Protein AF-A0A7W8X9M9-F1 (afdb_monomer)

Mean predicted aligned error: 11.6 Å

pLDDT: mean 82.11, std 17.61, range [36.16, 96.81]

Sequence (101 aa):
MTHIKISLAAAFVVGICAGPVAAQDSSCPRAGADAPLALHADWIMKGWERNEGDGKFVFAQKLNRYYDLENTKGVFYDNFAPGSTQLFDNSARYGANWEAL

Foldseek 3Di:
DDDDDPDDPDPDPPDPPPDPPVPPDVPADCDDCRHPVNVVCCCVPPLPDDDPPDDQDDQCVSCVVPAPQPPFADWAADPPQPDDDRIDRGNNVSSVSVRVD

Solvent-accessible surface area (backbone atoms only — not comparable to full-atom values): 6775 Å² total; per-residue (Å²): 137,83,84,86,74,88,73,79,91,78,80,76,93,81,78,92,76,78,64,75,68,88,72,65,52,91,83,59,46,89,62,64,75,73,5,66,70,46,39,50,51,43,42,71,70,49,53,75,61,83,61,92,86,60,74,85,67,50,47,77,76,63,39,50,90,82,42,57,75,85,67,28,72,54,80,48,75,39,94,79,48,59,84,94,53,44,70,36,55,34,47,60,64,53,37,57,51,63,55,79,114

Organism: NCBI:txid56731

Radius of gyration: 24.19 Å; Cα contacts (8 Å, |Δi|>4): 74; chains: 1; bounding box: 80×50×41 Å

Structure (mmCIF, N/CA/C/O backbone):
data_AF-A0A7W8X9M9-F1
#
_entry.id   AF-A0A7W8X9M9-F1
#
loop_
_atom_site.group_PDB
_atom_site.id
_atom_site.type_symbol
_atom_site.label_atom_id
_atom_site.label_alt_id
_atom_site.label_comp_id
_atom_site.label_asym_id
_atom_site.label_entity_id
_atom_site.label_seq_id
_atom_site.pdbx_PDB_ins_code
_atom_site.Cartn_x
_atom_site.Cartn_y
_atom_site.Cartn_z
_atom_site.occupancy
_atom_site.B_iso_or_equiv
_atom_site.auth_seq_id
_atom_site.auth_comp_id
_atom_site.auth_asym_id
_atom_site.auth_atom_id
_atom_site.pdbx_PDB_model_num
ATOM 1 N N . MET A 1 1 ? 60.555 37.929 -26.546 1.00 38.75 1 MET A N 1
ATOM 2 C CA . MET A 1 1 ? 59.518 38.319 -25.567 1.00 38.75 1 MET A CA 1
ATOM 3 C C . MET A 1 1 ? 58.259 37.551 -25.922 1.00 38.75 1 MET A C 1
ATOM 5 O O . MET A 1 1 ? 57.747 37.698 -27.021 1.00 38.75 1 MET A O 1
ATOM 9 N N . THR A 1 2 ? 57.903 36.606 -25.062 1.00 36.16 2 THR A N 1
ATOM 10 C CA . THR A 1 2 ? 57.024 35.465 -25.342 1.00 36.16 2 THR A CA 1
ATOM 11 C C . THR A 1 2 ? 55.553 35.871 -25.246 1.00 36.16 2 THR A C 1
ATOM 13 O O . THR A 1 2 ? 55.141 36.468 -24.256 1.00 36.16 2 THR A O 1
ATOM 16 N N . HIS A 1 3 ? 54.765 35.561 -26.277 1.00 41.41 3 HIS A N 1
ATOM 17 C CA . HIS A 1 3 ? 53.334 35.856 -26.333 1.00 41.41 3 HIS A CA 1
ATOM 18 C C . HIS A 1 3 ? 52.551 34.977 -25.347 1.00 41.41 3 HIS A C 1
ATOM 20 O O . HIS A 1 3 ? 52.462 33.763 -25.521 1.00 41.41 3 HIS A O 1
ATOM 26 N N . ILE A 1 4 ? 51.954 35.605 -24.334 1.00 49.72 4 ILE A N 1
ATOM 27 C CA . ILE A 1 4 ? 50.979 34.986 -23.432 1.00 49.72 4 ILE A CA 1
ATOM 28 C C . ILE A 1 4 ? 49.684 34.771 -24.223 1.00 49.72 4 ILE A C 1
ATOM 30 O O . ILE A 1 4 ? 48.984 35.725 -24.558 1.00 49.72 4 ILE A O 1
ATOM 34 N N . LYS A 1 5 ? 49.368 33.513 -24.540 1.00 44.06 5 LYS A N 1
ATOM 35 C CA . LYS A 1 5 ? 48.054 33.106 -25.050 1.00 44.06 5 LYS A CA 1
ATOM 36 C C . LYS A 1 5 ? 47.272 32.482 -23.899 1.00 44.06 5 LYS A C 1
ATOM 38 O O . LYS A 1 5 ? 47.464 31.314 -23.571 1.00 44.06 5 LYS A O 1
ATOM 43 N N . ILE A 1 6 ? 46.416 33.290 -23.275 1.00 56.09 6 ILE A N 1
ATOM 44 C CA . ILE A 1 6 ? 45.396 32.832 -22.326 1.00 56.09 6 ILE A CA 1
ATOM 45 C C . ILE A 1 6 ? 44.457 31.918 -23.117 1.00 56.09 6 ILE A C 1
ATOM 47 O O . ILE A 1 6 ? 43.683 32.382 -23.952 1.00 56.09 6 ILE A O 1
ATOM 51 N N . SER A 1 7 ? 44.598 30.610 -22.920 1.00 51.59 7 SER A N 1
ATOM 52 C CA . SER A 1 7 ? 43.725 29.624 -23.547 1.00 51.59 7 SER A CA 1
ATOM 53 C C . SER A 1 7 ? 42.428 29.541 -22.749 1.00 51.59 7 SER A C 1
ATOM 55 O O . SER A 1 7 ? 42.446 29.358 -21.535 1.00 51.59 7 SER A O 1
ATOM 57 N N . LEU A 1 8 ? 41.325 29.737 -23.470 1.00 44.72 8 LEU A N 1
ATOM 58 C CA . LEU A 1 8 ? 39.931 29.631 -23.052 1.00 44.72 8 LEU A CA 1
ATOM 59 C C . LEU A 1 8 ? 39.700 28.465 -22.074 1.00 44.72 8 LEU A C 1
ATOM 61 O O . LEU A 1 8 ? 39.885 27.300 -22.423 1.00 44.72 8 LEU A O 1
ATOM 65 N N . ALA A 1 9 ? 39.221 28.783 -20.872 1.00 52.59 9 ALA A N 1
ATOM 66 C CA . ALA A 1 9 ? 38.580 27.814 -19.997 1.00 52.59 9 ALA A CA 1
ATOM 67 C C . ALA A 1 9 ? 37.204 27.471 -20.586 1.00 52.59 9 ALA A C 1
ATOM 69 O O . ALA A 1 9 ? 36.232 28.198 -20.398 1.00 52.59 9 ALA A O 1
ATOM 70 N N . ALA A 1 10 ? 37.136 26.375 -21.336 1.00 53.50 10 ALA A N 1
ATOM 71 C CA . ALA A 1 10 ? 35.887 25.784 -21.797 1.00 53.50 10 ALA A CA 1
ATOM 72 C C . ALA A 1 10 ? 35.928 24.274 -21.538 1.00 53.50 10 ALA A C 1
ATOM 74 O O . ALA A 1 10 ? 36.050 23.471 -22.456 1.00 53.50 10 ALA A O 1
ATOM 75 N N . ALA A 1 11 ? 35.850 23.885 -20.264 1.00 55.78 11 ALA A N 1
ATOM 76 C CA . ALA A 1 11 ? 35.462 22.531 -19.889 1.00 55.78 11 ALA A CA 1
ATOM 77 C C . ALA A 1 11 ? 34.032 22.603 -19.354 1.00 55.78 11 ALA A C 1
ATOM 79 O O . ALA A 1 11 ? 33.768 22.988 -18.218 1.00 55.78 11 ALA A O 1
ATOM 80 N N . PHE A 1 12 ? 33.125 22.325 -20.280 1.00 54.91 12 PHE A N 1
ATOM 81 C CA . PHE A 1 12 ? 31.688 22.189 -20.126 1.00 54.91 12 PHE A CA 1
ATOM 82 C C . PHE A 1 12 ? 31.356 21.344 -18.886 1.00 54.91 12 PHE A C 1
ATOM 84 O O . PHE A 1 12 ? 31.867 20.235 -18.72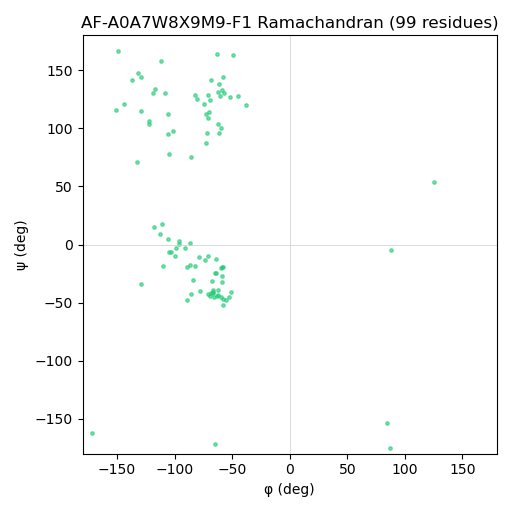8 1.00 54.91 12 PHE A O 1
ATOM 91 N N . VAL A 1 13 ? 30.497 21.872 -18.014 1.00 58.03 13 VAL A N 1
ATOM 92 C CA . VAL A 1 13 ? 29.899 21.145 -16.889 1.00 58.03 13 VAL A CA 1
ATOM 93 C C . VAL A 1 13 ? 29.075 19.993 -17.467 1.00 58.03 13 VAL A C 1
ATOM 95 O O . VAL A 1 13 ? 27.935 20.178 -17.884 1.00 58.03 13 VAL A O 1
ATOM 98 N N . VAL A 1 14 ? 29.662 18.801 -17.537 1.00 58.75 14 VAL A N 1
ATOM 99 C CA . VAL A 1 14 ? 28.947 17.566 -17.860 1.00 58.75 14 VAL A CA 1
ATOM 100 C C . VAL A 1 14 ? 28.800 16.778 -16.568 1.00 58.75 14 VAL A C 1
ATOM 102 O O . VAL A 1 14 ? 29.782 16.282 -16.027 1.00 58.75 14 VAL A O 1
ATOM 105 N N . GLY A 1 15 ? 27.558 16.657 -16.094 1.00 54.44 15 GLY A N 1
ATOM 106 C CA . GLY A 1 15 ? 27.187 15.618 -15.133 1.00 54.44 15 GLY A CA 1
ATOM 107 C C . GLY A 1 15 ? 26.532 16.090 -13.836 1.00 54.44 15 GLY A C 1
ATOM 108 O O . GLY A 1 15 ? 26.987 15.698 -12.772 1.00 54.44 15 GLY A O 1
ATOM 109 N N . ILE A 1 16 ? 25.444 16.872 -13.891 1.00 56.75 16 ILE A N 1
ATOM 110 C CA . ILE A 1 16 ? 24.565 17.104 -12.715 1.00 56.75 16 ILE A CA 1
ATOM 111 C C . ILE A 1 16 ? 23.176 16.444 -12.899 1.00 56.75 16 ILE A C 1
ATOM 113 O O . ILE A 1 16 ? 22.240 16.719 -12.166 1.00 56.75 16 ILE A O 1
ATOM 117 N N . CYS A 1 17 ? 23.023 15.498 -13.834 1.00 55.56 17 CYS A N 1
ATOM 118 C CA . CYS A 1 17 ? 21.767 14.737 -13.990 1.00 55.56 17 CYS A CA 1
ATOM 119 C C . CYS A 1 17 ? 21.916 13.226 -13.770 1.00 55.56 17 CYS A C 1
ATOM 121 O O . CYS A 1 17 ? 21.011 12.469 -14.118 1.00 55.56 17 CYS A O 1
ATOM 123 N N . ALA A 1 18 ? 23.018 12.760 -13.175 1.00 56.19 18 ALA A N 1
ATOM 124 C CA . ALA A 1 18 ? 23.044 11.405 -12.639 1.00 56.19 18 ALA A CA 1
ATOM 125 C C . ALA A 1 18 ? 22.184 11.394 -11.367 1.00 56.19 18 ALA A C 1
ATOM 127 O O . ALA A 1 18 ? 22.679 11.614 -10.263 1.00 56.19 18 ALA A O 1
ATOM 128 N N . GLY A 1 19 ? 20.876 11.165 -11.531 1.00 59.16 19 GLY A N 1
ATOM 129 C CA . GLY A 1 19 ? 20.033 10.679 -10.437 1.00 59.16 19 GLY A CA 1
ATOM 130 C C . GLY A 1 19 ? 20.696 9.466 -9.768 1.00 59.16 19 GLY A C 1
ATOM 131 O O . GLY A 1 19 ? 21.620 8.885 -10.343 1.00 59.16 19 GLY A O 1
ATOM 132 N N . PRO A 1 20 ? 20.282 9.079 -8.552 1.00 53.59 20 PRO A N 1
ATOM 133 C CA . PRO A 1 20 ? 21.011 8.099 -7.763 1.00 53.59 20 PRO A CA 1
ATOM 134 C C . PRO A 1 20 ? 21.099 6.767 -8.521 1.00 53.59 20 PRO A C 1
ATOM 136 O O . PRO A 1 20 ? 20.173 5.961 -8.512 1.00 53.59 20 PRO A O 1
ATOM 139 N N . VAL A 1 21 ? 22.250 6.509 -9.150 1.00 56.84 21 VAL A N 1
ATOM 140 C CA . VAL A 1 21 ? 22.604 5.203 -9.734 1.00 56.84 21 VAL A CA 1
ATOM 141 C C . VAL A 1 21 ? 22.608 4.126 -8.637 1.00 56.84 21 VAL A C 1
ATOM 143 O O . VAL A 1 21 ? 22.417 2.949 -8.914 1.00 56.84 21 VAL A O 1
ATOM 146 N N . ALA A 1 22 ? 22.726 4.545 -7.373 1.00 53.56 22 ALA A N 1
ATOM 147 C CA . ALA A 1 22 ? 22.691 3.710 -6.179 1.00 53.56 22 ALA A CA 1
ATOM 148 C C . ALA A 1 22 ? 21.356 2.977 -5.923 1.00 53.56 22 ALA A C 1
ATOM 150 O O . ALA A 1 22 ? 21.336 2.081 -5.089 1.00 53.56 22 ALA A O 1
ATOM 151 N N . ALA A 1 23 ? 20.263 3.313 -6.621 1.00 55.31 23 ALA A N 1
ATOM 152 C CA . ALA A 1 23 ? 19.002 2.562 -6.537 1.00 55.31 23 ALA A CA 1
ATOM 153 C C . ALA A 1 23 ? 18.830 1.521 -7.662 1.00 55.31 23 ALA A C 1
ATOM 155 O O . ALA A 1 23 ? 17.807 0.840 -7.722 1.00 55.31 23 ALA A O 1
ATOM 156 N N . GLN A 1 24 ? 19.802 1.392 -8.574 1.00 58.75 24 GLN A N 1
ATOM 157 C CA . GLN A 1 24 ? 19.760 0.383 -9.632 1.00 58.75 24 GLN A CA 1
ATOM 158 C C . GLN A 1 24 ? 20.339 -0.938 -9.132 1.00 58.75 24 GLN A C 1
ATOM 160 O O . GLN A 1 24 ? 21.457 -1.315 -9.483 1.00 58.75 24 GLN A O 1
ATOM 165 N N . AS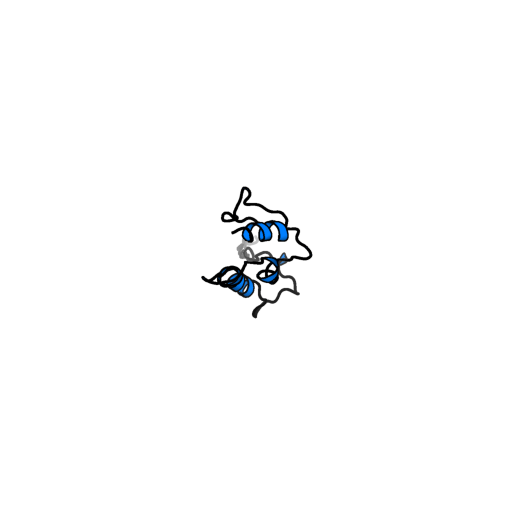P A 1 25 ? 19.567 -1.649 -8.313 1.00 65.50 25 ASP A N 1
ATOM 166 C CA . ASP A 1 25 ? 19.851 -3.054 -8.049 1.00 65.50 25 ASP A CA 1
ATOM 167 C C . ASP A 1 25 ? 19.775 -3.825 -9.378 1.00 65.50 25 ASP A C 1
ATOM 169 O O . ASP A 1 25 ? 18.799 -3.713 -10.125 1.00 65.50 25 ASP A O 1
ATOM 173 N N . SER A 1 26 ? 20.820 -4.589 -9.704 1.00 67.06 26 SER A N 1
ATOM 174 C CA . SER A 1 26 ? 20.856 -5.427 -10.908 1.00 67.06 26 SER A CA 1
ATOM 175 C C . SER A 1 26 ? 19.729 -6.462 -10.961 1.00 67.06 26 SER A C 1
ATOM 177 O O . SER A 1 26 ? 19.419 -6.956 -12.045 1.00 67.06 26 SER A O 1
ATOM 179 N N . SER A 1 27 ? 19.124 -6.774 -9.812 1.00 79.19 27 SER A N 1
ATOM 180 C CA . SER A 1 27 ? 17.980 -7.675 -9.688 1.00 79.19 27 SER A CA 1
ATOM 181 C C . SER A 1 27 ? 16.632 -7.010 -9.992 1.00 79.19 27 SER A C 1
ATOM 183 O O . SER A 1 27 ? 15.677 -7.718 -10.306 1.00 79.19 27 SER A O 1
ATOM 185 N N . CYS A 1 28 ? 16.537 -5.675 -9.965 1.00 83.38 28 CYS A N 1
ATOM 186 C CA . CYS A 1 28 ? 15.284 -4.969 -10.222 1.00 83.38 28 CYS A CA 1
ATOM 187 C C . CYS A 1 28 ? 14.932 -4.994 -11.722 1.00 83.38 28 CYS A C 1
ATOM 189 O O . CYS A 1 28 ? 15.694 -4.465 -12.545 1.00 83.38 28 CYS A O 1
ATOM 191 N N . PRO A 1 29 ? 13.767 -5.544 -12.114 1.00 90.38 29 PRO A N 1
ATOM 192 C CA . PRO A 1 29 ? 13.355 -5.585 -13.511 1.00 90.38 29 PRO A CA 1
ATOM 193 C C . PRO A 1 29 ? 13.256 -4.179 -14.118 1.00 90.38 29 PRO A C 1
ATOM 195 O O . PRO A 1 29 ? 12.660 -3.270 -13.545 1.00 90.38 29 PRO A O 1
ATOM 198 N N . ARG A 1 30 ? 13.826 -3.988 -15.315 1.00 89.00 30 ARG A N 1
ATOM 199 C CA . ARG A 1 30 ? 13.770 -2.697 -16.032 1.00 89.00 30 ARG A CA 1
ATOM 200 C C . ARG A 1 30 ? 12.547 -2.547 -16.938 1.00 89.00 30 ARG A C 1
ATOM 202 O O . ARG A 1 30 ? 12.214 -1.433 -17.326 1.00 89.00 30 ARG A O 1
ATOM 209 N N . ALA A 1 31 ? 11.906 -3.655 -17.300 1.00 90.94 31 ALA A N 1
ATOM 210 C CA . ALA A 1 31 ? 10.746 -3.700 -18.183 1.00 90.94 31 ALA A CA 1
ATOM 211 C C . ALA A 1 31 ? 9.835 -4.884 -17.818 1.00 90.94 31 ALA A C 1
ATOM 213 O O . ALA A 1 31 ? 10.245 -5.783 -17.085 1.00 90.94 31 ALA A O 1
ATOM 214 N N . GLY A 1 32 ? 8.614 -4.887 -18.356 1.00 93.94 32 GLY A N 1
ATOM 215 C CA . GLY A 1 32 ? 7.602 -5.903 -18.062 1.00 93.94 32 GLY A CA 1
ATOM 216 C C . GLY A 1 32 ? 6.759 -5.575 -16.828 1.00 93.94 32 GLY A C 1
ATOM 217 O O . GLY A 1 32 ? 6.872 -4.493 -16.255 1.00 93.94 32 GLY A O 1
ATOM 218 N N . ALA A 1 33 ? 5.891 -6.512 -16.442 1.00 93.44 33 ALA A N 1
ATOM 219 C CA . ALA A 1 33 ? 4.908 -6.318 -15.372 1.00 93.44 33 ALA A CA 1
ATOM 220 C C . ALA A 1 33 ? 5.538 -6.099 -13.986 1.00 93.44 33 ALA A C 1
ATOM 222 O O . ALA A 1 33 ? 4.921 -5.467 -13.138 1.00 93.44 33 ALA A O 1
ATOM 223 N N . ASP A 1 34 ? 6.767 -6.579 -13.783 1.00 92.19 34 ASP A N 1
ATOM 224 C CA . ASP A 1 34 ? 7.498 -6.461 -12.517 1.00 92.19 34 ASP A CA 1
ATOM 225 C C . ASP A 1 34 ? 8.469 -5.272 -12.495 1.00 92.19 34 ASP A C 1
ATOM 227 O O . ASP A 1 34 ? 9.200 -5.072 -11.526 1.00 92.19 34 ASP A O 1
ATOM 231 N N . ALA A 1 35 ? 8.495 -4.460 -13.557 1.00 92.81 35 ALA A N 1
ATOM 232 C CA . ALA A 1 35 ? 9.246 -3.215 -13.533 1.00 92.81 35 ALA A CA 1
ATOM 233 C C . ALA A 1 35 ? 8.588 -2.221 -12.563 1.00 92.81 35 ALA A C 1
ATOM 235 O O . ALA A 1 35 ? 7.359 -2.103 -12.575 1.00 92.81 35 ALA A O 1
ATOM 236 N N . PRO A 1 36 ? 9.361 -1.432 -11.791 1.00 91.38 36 PRO A N 1
ATOM 237 C CA . PRO A 1 36 ? 8.817 -0.539 -10.767 1.00 91.38 36 PRO A CA 1
ATOM 238 C C . PRO A 1 36 ? 7.695 0.381 -11.255 1.00 91.38 36 PRO A C 1
ATOM 240 O O . PRO A 1 36 ? 6.697 0.554 -10.564 1.00 91.38 36 PRO A O 1
ATOM 243 N N . LEU A 1 37 ? 7.821 0.938 -12.465 1.00 92.69 37 LEU A N 1
ATOM 244 C CA . LEU A 1 37 ? 6.794 1.814 -13.031 1.00 92.69 37 LEU A CA 1
ATOM 245 C C . LEU A 1 37 ? 5.486 1.063 -13.325 1.00 92.69 37 LEU A C 1
ATOM 247 O O . LEU A 1 37 ? 4.408 1.582 -13.046 1.00 92.69 37 LEU A O 1
ATOM 251 N N . ALA A 1 38 ? 5.577 -0.151 -13.874 1.00 95.06 38 ALA A N 1
ATOM 252 C CA . ALA A 1 38 ? 4.409 -0.972 -14.174 1.00 95.06 38 ALA A CA 1
ATOM 253 C C . ALA A 1 38 ? 3.733 -1.456 -12.884 1.00 95.06 38 ALA A C 1
ATOM 255 O O . ALA A 1 38 ? 2.516 -1.326 -12.755 1.00 95.06 38 ALA A O 1
ATOM 256 N N . LEU A 1 39 ? 4.523 -1.922 -11.908 1.00 94.94 39 LEU A N 1
ATOM 257 C CA . LEU A 1 39 ? 4.029 -2.305 -10.585 1.00 94.94 39 LEU A CA 1
ATOM 258 C C . LEU A 1 39 ? 3.348 -1.137 -9.873 1.00 94.94 39 LEU A C 1
ATOM 260 O O . LEU A 1 39 ? 2.265 -1.316 -9.329 1.00 94.94 39 LEU A O 1
ATOM 264 N N . HIS A 1 40 ? 3.946 0.057 -9.894 1.00 93.69 40 HIS A N 1
ATOM 265 C CA . HIS A 1 40 ? 3.372 1.235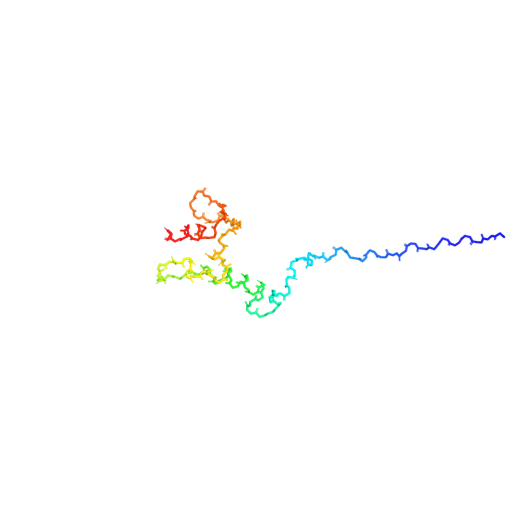 -9.247 1.00 93.69 40 HIS A CA 1
ATOM 266 C C . HIS A 1 40 ? 2.034 1.647 -9.876 1.00 93.69 40 HIS A C 1
ATOM 268 O O . HIS A 1 40 ? 1.073 1.918 -9.156 1.00 93.69 40 HIS A O 1
ATOM 274 N N . ALA A 1 41 ? 1.952 1.663 -11.210 1.00 95.69 41 ALA A N 1
ATOM 275 C CA . ALA A 1 41 ? 0.709 1.979 -11.908 1.00 95.69 41 ALA A CA 1
ATOM 276 C C . ALA A 1 41 ? -0.393 0.959 -11.586 1.00 95.69 41 ALA A C 1
ATOM 278 O O . ALA A 1 41 ? -1.529 1.338 -11.313 1.00 95.69 41 ALA A O 1
ATOM 279 N N . ASP A 1 42 ? -0.057 -0.329 -11.581 1.00 96.81 42 ASP A N 1
ATOM 280 C CA . ASP A 1 42 ? -1.007 -1.392 -11.262 1.00 96.81 42 ASP A CA 1
ATOM 281 C C . ASP A 1 42 ? -1.455 -1.342 -9.790 1.00 96.81 42 ASP A C 1
ATOM 283 O O . ASP A 1 42 ? -2.648 -1.442 -9.504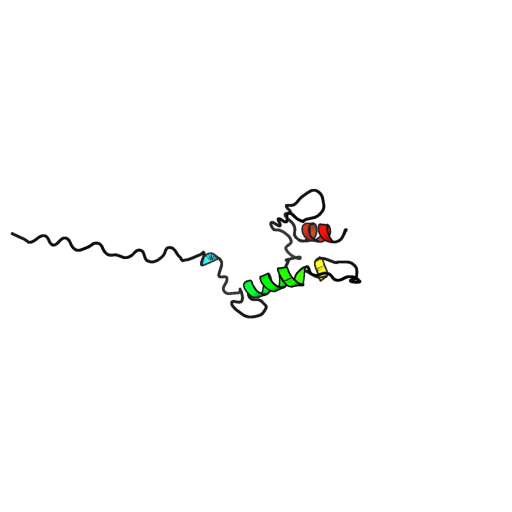 1.00 96.81 42 ASP A O 1
ATOM 287 N N . TRP A 1 43 ? -0.529 -1.070 -8.866 1.00 95.12 43 TRP A N 1
ATOM 288 C CA . TRP A 1 43 ? -0.804 -0.888 -7.439 1.00 95.12 43 TRP A CA 1
ATOM 289 C C . TRP A 1 43 ? -1.813 0.233 -7.167 1.00 95.12 43 TRP A C 1
ATOM 291 O O . TRP A 1 43 ? -2.810 0.002 -6.481 1.00 95.12 43 TRP A O 1
ATOM 301 N N . ILE A 1 44 ? -1.578 1.428 -7.719 1.00 91.56 44 ILE A N 1
ATOM 302 C CA . ILE A 1 44 ? -2.440 2.596 -7.489 1.00 91.56 44 ILE A CA 1
ATOM 303 C C . ILE A 1 44 ? -3.788 2.446 -8.193 1.00 91.56 44 ILE A C 1
ATOM 305 O O . ILE A 1 44 ? -4.818 2.773 -7.610 1.00 91.56 44 ILE A O 1
ATOM 309 N N . MET A 1 45 ? -3.795 1.958 -9.435 1.00 94.00 45 MET A N 1
ATOM 310 C CA . MET A 1 45 ? -5.015 1.955 -10.245 1.00 94.00 45 MET A CA 1
ATOM 311 C C . MET A 1 45 ? -5.916 0.751 -9.979 1.00 94.00 45 MET A C 1
ATOM 313 O O . MET A 1 45 ? -7.124 0.870 -10.153 1.00 94.00 45 MET A O 1
ATOM 317 N N . LYS A 1 46 ? -5.347 -0.400 -9.602 1.00 94.31 46 LYS A N 1
ATOM 318 C CA . LYS A 1 46 ? -6.093 -1.664 -9.476 1.00 94.31 46 LYS A CA 1
ATOM 319 C C . LYS A 1 46 ? -5.880 -2.367 -8.148 1.00 94.31 46 LYS A C 1
ATOM 321 O O . LYS A 1 46 ? -6.807 -2.988 -7.638 1.00 94.31 46 LYS A O 1
ATOM 326 N N . GLY A 1 47 ? -4.681 -2.274 -7.571 1.00 93.56 47 GLY A N 1
ATOM 327 C CA . GLY A 1 47 ? -4.348 -2.957 -6.319 1.00 93.56 47 GLY A CA 1
ATOM 328 C C . GLY A 1 47 ? -5.365 -2.662 -5.216 1.00 93.56 47 GLY A C 1
ATOM 329 O O . GLY A 1 47 ? -5.864 -3.580 -4.570 1.00 93.56 47 GLY A O 1
ATOM 330 N N . TRP A 1 48 ? -5.750 -1.396 -5.066 1.00 92.62 48 TRP A N 1
ATOM 331 C CA . TRP A 1 48 ? -6.716 -0.942 -4.059 1.00 92.62 48 TRP A CA 1
ATOM 332 C C . TRP A 1 48 ? -8.181 -0.917 -4.516 1.00 92.62 48 TRP A C 1
ATOM 334 O O . TRP A 1 48 ? -9.058 -0.611 -3.709 1.00 92.62 48 TRP A O 1
ATOM 344 N N . GLU A 1 49 ? -8.470 -1.247 -5.775 1.00 93.00 49 GLU A N 1
ATOM 345 C CA . GLU A 1 49 ? -9.817 -1.147 -6.347 1.00 93.00 49 GLU A CA 1
ATOM 346 C C . GLU A 1 49 ? -10.815 -2.060 -5.614 1.00 93.00 49 GLU A C 1
ATOM 348 O O . GLU A 1 49 ? -10.505 -3.210 -5.287 1.00 93.00 49 GLU A O 1
ATOM 353 N N . ARG A 1 50 ? -12.027 -1.560 -5.357 1.00 90.25 50 ARG A N 1
ATOM 354 C CA . ARG A 1 50 ? -13.152 -2.327 -4.804 1.00 90.25 50 ARG A CA 1
ATOM 355 C C . ARG A 1 50 ? -14.434 -1.964 -5.541 1.00 90.25 50 ARG A C 1
ATOM 357 O O . ARG A 1 50 ? -14.662 -0.790 -5.824 1.00 90.25 50 ARG A O 1
ATOM 364 N N . ASN A 1 51 ? -15.273 -2.963 -5.778 1.00 91.69 51 ASN A N 1
ATOM 365 C CA . ASN A 1 51 ? -16.582 -2.819 -6.404 1.00 91.69 51 ASN A CA 1
ATOM 366 C C . ASN A 1 51 ? -17.712 -3.108 -5.410 1.00 91.69 51 ASN A C 1
ATOM 368 O O . ASN A 1 51 ? -17.531 -3.792 -4.399 1.00 91.69 51 ASN A O 1
ATOM 372 N N . GLU A 1 52 ? -18.904 -2.590 -5.703 1.00 91.62 52 GLU A N 1
ATOM 373 C CA . GLU A 1 52 ? -20.101 -2.934 -4.940 1.00 91.62 52 GLU A CA 1
ATOM 374 C C . GLU A 1 52 ? -20.390 -4.438 -5.062 1.00 91.62 52 GLU A C 1
ATOM 376 O O . GLU A 1 52 ? -20.376 -5.004 -6.154 1.00 91.62 52 GLU A O 1
ATOM 381 N N . GLY A 1 53 ? -20.629 -5.089 -3.923 1.00 93.69 53 GLY A N 1
ATOM 382 C CA . GLY A 1 53 ? -20.816 -6.539 -3.851 1.00 93.69 53 GLY A CA 1
ATOM 383 C C . GLY A 1 53 ? -19.527 -7.351 -3.680 1.00 93.69 53 GLY A C 1
ATOM 384 O O . GLY A 1 53 ? -19.624 -8.560 -3.462 1.00 93.69 53 GLY A O 1
ATOM 385 N N . ASP A 1 54 ? -18.343 -6.724 -3.707 1.00 91.56 54 ASP A N 1
ATOM 386 C CA . ASP A 1 54 ? -17.106 -7.402 -3.310 1.00 91.56 54 ASP A CA 1
ATOM 387 C C . ASP A 1 54 ? -17.214 -7.913 -1.865 1.00 91.56 54 ASP A C 1
ATOM 389 O O . ASP A 1 54 ? -17.790 -7.270 -0.983 1.00 91.56 54 ASP A O 1
ATOM 393 N N . GLY A 1 55 ? -16.619 -9.080 -1.613 1.00 91.12 55 GLY A N 1
ATOM 394 C CA . GLY A 1 55 ? -16.543 -9.656 -0.276 1.00 91.12 55 GLY A CA 1
ATOM 395 C C . GLY A 1 55 ? -15.703 -8.822 0.699 1.00 91.12 55 GLY A C 1
ATOM 396 O O . GLY A 1 55 ? -15.245 -7.711 0.414 1.00 91.12 55 GLY A O 1
ATOM 397 N N . LYS A 1 56 ? -15.460 -9.392 1.883 1.00 92.69 56 LYS A N 1
ATOM 398 C CA . LYS A 1 56 ? -14.607 -8.756 2.890 1.00 92.69 56 LYS A CA 1
ATOM 399 C C . LYS A 1 56 ? -13.215 -8.476 2.309 1.00 92.69 56 LYS A C 1
ATOM 401 O O . LYS A 1 56 ? -12.577 -9.370 1.756 1.00 92.69 56 LYS A O 1
ATOM 406 N N . PHE A 1 57 ? -12.737 -7.248 2.484 1.00 92.62 57 PHE A N 1
ATOM 407 C CA . PHE A 1 57 ? -11.370 -6.880 2.139 1.00 92.62 57 PHE A CA 1
ATOM 408 C C . PHE A 1 57 ? -10.385 -7.558 3.102 1.00 92.62 57 PHE A C 1
ATOM 410 O O . PHE A 1 57 ? -10.504 -7.410 4.318 1.00 92.62 57 PHE A O 1
ATOM 417 N N . VAL A 1 58 ? -9.426 -8.305 2.549 1.00 94.06 58 VAL A N 1
ATOM 418 C CA . VAL A 1 58 ? -8.314 -8.916 3.290 1.00 94.06 58 VAL A CA 1
ATOM 419 C C . VAL A 1 58 ? -7.011 -8.409 2.679 1.00 94.06 58 VAL A C 1
ATOM 421 O O . VAL A 1 58 ? -6.607 -8.843 1.595 1.00 94.06 58 VAL A O 1
ATOM 424 N N . PHE A 1 59 ? -6.356 -7.478 3.365 1.00 94.19 59 PHE A N 1
ATOM 425 C CA . PHE A 1 59 ? -5.171 -6.761 2.903 1.00 94.19 59 PHE A CA 1
ATOM 426 C C . PHE A 1 59 ? -4.052 -7.722 2.506 1.00 94.19 59 PHE A C 1
ATOM 428 O O . PHE A 1 59 ? -3.498 -7.619 1.413 1.00 94.19 59 PHE A O 1
ATOM 435 N N . ALA A 1 60 ? -3.769 -8.708 3.361 1.00 93.75 60 ALA A N 1
ATOM 436 C CA . ALA A 1 60 ? -2.693 -9.668 3.130 1.00 93.75 60 ALA A CA 1
ATOM 437 C C . ALA A 1 60 ? -2.926 -10.559 1.897 1.00 93.75 60 ALA A C 1
ATOM 439 O O . ALA A 1 60 ? -1.978 -11.065 1.303 1.00 93.75 60 ALA A O 1
ATOM 440 N N . GLN A 1 61 ? -4.179 -10.759 1.490 1.00 94.50 61 GLN A N 1
ATOM 441 C CA . GLN A 1 61 ? -4.496 -11.519 0.281 1.00 94.50 61 GLN A CA 1
ATOM 442 C C . GLN A 1 61 ? -4.460 -10.629 -0.957 1.00 94.50 61 GLN A C 1
ATOM 444 O O . GLN A 1 61 ? -3.927 -11.037 -1.986 1.00 94.50 61 GLN A O 1
ATOM 449 N N . LYS A 1 62 ? -5.008 -9.413 -0.857 1.00 94.06 62 LYS A N 1
ATOM 450 C C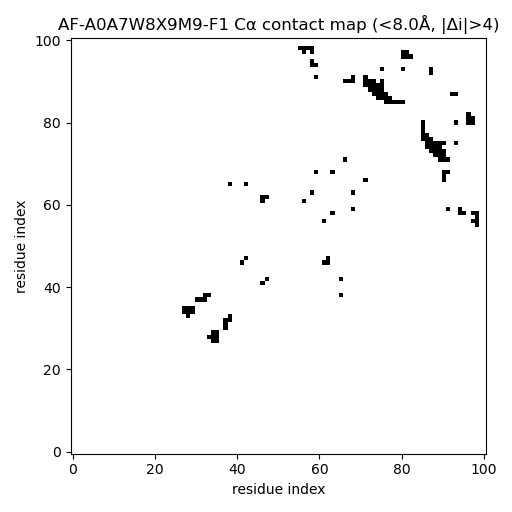A . LYS A 1 62 ? -5.150 -8.515 -2.005 1.00 94.06 62 LYS A CA 1
ATOM 451 C C . LYS A 1 62 ? -3.836 -7.822 -2.378 1.00 94.06 62 LYS A C 1
ATOM 453 O O . LYS A 1 62 ? -3.560 -7.667 -3.562 1.00 94.06 62 LYS A O 1
ATOM 458 N N . LEU A 1 63 ? -3.035 -7.398 -1.393 1.00 95.25 63 LEU A N 1
ATOM 459 C CA . LEU A 1 63 ? -1.878 -6.519 -1.618 1.00 95.25 63 LEU A CA 1
ATOM 460 C C . LEU A 1 63 ? -0.506 -7.158 -1.361 1.00 95.25 63 LEU A C 1
ATOM 462 O O . LEU A 1 63 ? 0.499 -6.449 -1.421 1.00 95.25 63 LEU A O 1
ATOM 466 N N . ASN A 1 64 ? -0.420 -8.474 -1.137 1.00 93.94 64 ASN A N 1
ATOM 467 C CA . ASN A 1 64 ? 0.870 -9.166 -0.946 1.00 93.94 64 ASN A CA 1
ATOM 468 C C . ASN A 1 64 ? 1.853 -9.008 -2.117 1.00 93.94 64 ASN A C 1
ATOM 470 O O . ASN A 1 64 ? 3.051 -9.176 -1.930 1.00 93.94 64 ASN A O 1
ATOM 474 N N . ARG A 1 65 ? 1.373 -8.647 -3.314 1.00 94.00 65 ARG A N 1
ATOM 475 C CA . ARG A 1 65 ? 2.237 -8.333 -4.455 1.00 94.00 65 ARG A CA 1
ATOM 476 C C . ARG A 1 65 ? 3.044 -7.048 -4.251 1.00 94.00 65 ARG A C 1
ATOM 478 O O . ARG A 1 65 ? 4.128 -6.925 -4.810 1.00 94.00 65 ARG A O 1
ATOM 485 N N . TYR A 1 66 ? 2.502 -6.083 -3.513 1.00 93.19 66 TYR A N 1
ATOM 486 C CA . TYR A 1 66 ? 3.061 -4.730 -3.407 1.00 93.19 66 TYR A CA 1
ATOM 487 C C . TYR A 1 66 ? 3.655 -4.435 -2.026 1.00 93.19 66 TYR A C 1
ATOM 489 O O . TYR A 1 66 ? 4.448 -3.507 -1.891 1.00 93.19 66 TYR A O 1
ATOM 497 N N . TYR A 1 67 ? 3.280 -5.214 -1.010 1.00 92.00 67 TYR A N 1
ATOM 498 C CA . TYR A 1 67 ? 3.786 -5.084 0.352 1.00 92.00 67 TYR A CA 1
ATOM 499 C C . TYR A 1 67 ? 4.537 -6.340 0.756 1.00 92.00 67 TYR A C 1
ATOM 501 O O . TYR A 1 67 ? 4.023 -7.447 0.618 1.00 92.00 67 TYR A O 1
ATOM 509 N N . ASP A 1 68 ? 5.715 -6.148 1.342 1.00 90.06 68 ASP A N 1
ATOM 510 C CA . ASP A 1 68 ? 6.404 -7.220 2.043 1.00 90.0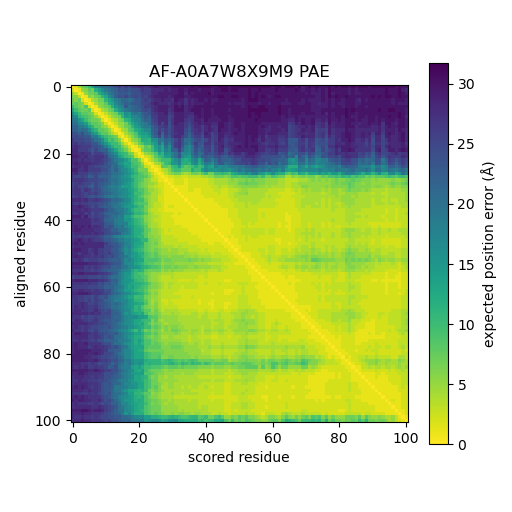6 68 ASP A CA 1
ATOM 511 C C . ASP A 1 68 ? 5.674 -7.500 3.367 1.00 90.06 68 ASP A C 1
ATOM 513 O O . ASP A 1 68 ? 5.588 -6.646 4.260 1.00 90.06 68 ASP A O 1
ATOM 517 N N . LEU A 1 69 ? 5.069 -8.685 3.448 1.00 89.69 69 LEU A N 1
ATOM 518 C CA . LEU A 1 69 ? 4.325 -9.157 4.616 1.00 89.69 69 LEU A CA 1
ATOM 519 C C . LEU A 1 69 ? 5.150 -10.112 5.484 1.00 89.69 69 LEU A C 1
ATOM 521 O O . LEU A 1 69 ? 4.731 -10.426 6.598 1.00 89.69 69 LEU A O 1
ATOM 525 N N . GLU A 1 70 ? 6.312 -10.554 5.002 1.00 91.62 70 GLU A N 1
ATOM 526 C CA . GLU A 1 70 ? 7.246 -11.382 5.765 1.00 91.62 70 GLU A CA 1
ATOM 527 C C . GLU A 1 70 ? 8.212 -10.483 6.542 1.00 91.62 70 GLU A C 1
ATOM 529 O O . GLU A 1 70 ? 8.367 -10.622 7.759 1.00 91.62 70 GLU A O 1
ATOM 534 N N . ASN A 1 71 ? 8.785 -9.481 5.870 1.00 94.19 71 ASN A N 1
ATOM 535 C CA . ASN A 1 71 ? 9.583 -8.425 6.476 1.00 94.19 71 ASN A CA 1
ATOM 536 C C . ASN A 1 71 ? 8.790 -7.114 6.537 1.00 94.19 71 ASN A C 1
ATOM 538 O O . ASN A 1 71 ? 8.968 -6.182 5.758 1.00 94.19 71 ASN A O 1
ATOM 542 N N . THR A 1 72 ? 7.896 -7.047 7.519 1.00 95.44 72 THR A N 1
ATOM 543 C CA . THR A 1 72 ? 6.892 -5.976 7.620 1.00 95.44 72 THR A CA 1
ATOM 544 C C . THR A 1 72 ? 7.437 -4.595 7.989 1.00 95.44 72 THR A C 1
ATOM 546 O O . THR A 1 72 ? 6.687 -3.618 7.948 1.00 95.44 72 THR A O 1
ATOM 549 N N . LYS A 1 73 ? 8.707 -4.478 8.392 1.00 96.81 73 LYS A N 1
ATOM 550 C CA . LYS A 1 73 ? 9.277 -3.217 8.884 1.00 96.81 73 LYS A CA 1
ATOM 551 C C . LYS A 1 73 ? 9.455 -2.216 7.740 1.00 96.81 73 LYS A C 1
ATOM 553 O O . LYS A 1 73 ? 10.121 -2.508 6.753 1.00 96.81 73 LYS A O 1
ATOM 558 N N . GLY A 1 74 ? 8.947 -1.000 7.911 1.00 93.12 74 GLY A N 1
ATOM 559 C CA . GLY A 1 74 ? 9.060 0.047 6.894 1.00 93.12 74 GLY A CA 1
ATOM 560 C C . GLY A 1 74 ? 8.583 1.404 7.390 1.00 93.12 74 GLY A C 1
ATOM 561 O O . GLY A 1 74 ? 8.489 1.626 8.591 1.00 93.12 74 GLY A O 1
ATOM 562 N N . VAL A 1 75 ? 8.299 2.315 6.462 1.00 94.56 75 VAL A N 1
ATOM 563 C CA . VAL A 1 75 ? 7.637 3.594 6.742 1.00 94.56 75 VAL A CA 1
ATOM 564 C C . VAL A 1 75 ? 6.470 3.716 5.777 1.00 94.56 75 VAL A C 1
ATOM 566 O O . VAL A 1 75 ? 6.671 3.793 4.567 1.00 94.56 75 VAL A O 1
ATOM 569 N N . PHE A 1 76 ? 5.258 3.724 6.316 1.00 93.44 76 PHE A N 1
ATOM 570 C CA . PHE A 1 76 ? 4.020 3.783 5.549 1.00 93.44 76 PHE A CA 1
ATOM 571 C C . PHE A 1 76 ? 3.254 5.014 6.010 1.00 93.44 76 PHE A C 1
ATOM 573 O O . PHE A 1 76 ? 2.740 5.048 7.128 1.00 93.44 76 PHE A O 1
ATOM 580 N N . TYR A 1 77 ? 3.248 6.045 5.171 1.00 94.12 77 TYR A N 1
ATOM 581 C CA . TYR A 1 77 ? 2.482 7.260 5.402 1.00 94.12 77 TYR A CA 1
ATOM 582 C C . TYR A 1 77 ? 1.306 7.317 4.436 1.00 94.12 77 TYR A C 1
ATOM 584 O O . TYR A 1 77 ? 1.498 7.158 3.231 1.00 94.12 77 TYR A O 1
ATOM 592 N N . ASP A 1 78 ? 0.116 7.567 4.967 1.00 92.44 78 ASP A N 1
ATOM 593 C CA . ASP A 1 78 ? -1.106 7.685 4.186 1.00 92.44 78 ASP A CA 1
ATOM 594 C C . ASP A 1 78 ? -2.083 8.625 4.897 1.00 92.44 78 ASP A C 1
ATOM 596 O O . ASP A 1 78 ? -2.545 8.364 6.010 1.00 92.44 78 ASP A O 1
ATOM 600 N N . ASN A 1 79 ? -2.391 9.750 4.257 1.00 93.69 79 ASN A N 1
ATOM 601 C CA . ASN A 1 79 ? -3.280 10.769 4.804 1.00 93.69 79 ASN A CA 1
ATOM 602 C C . ASN A 1 79 ? -4.761 10.356 4.781 1.00 93.69 79 ASN A C 1
ATOM 604 O O . ASN A 1 79 ? -5.574 11.008 5.441 1.00 93.69 79 ASN A O 1
ATOM 608 N N . PHE A 1 80 ? -5.101 9.295 4.048 1.00 90.88 80 PHE A N 1
ATOM 609 C CA . PHE A 1 80 ? -6.431 8.696 4.007 1.00 90.88 80 PHE A CA 1
ATOM 610 C C . PHE A 1 80 ? -6.554 7.466 4.908 1.00 90.88 80 PHE A C 1
ATOM 612 O O . PHE A 1 80 ? -7.656 6.927 5.020 1.00 90.88 80 PHE A O 1
ATOM 619 N N . ALA A 1 81 ? -5.467 7.038 5.565 1.00 91.12 81 ALA A N 1
ATOM 620 C CA . ALA A 1 81 ? -5.516 5.936 6.515 1.00 91.12 81 ALA A CA 1
ATOM 621 C C . ALA A 1 81 ? -6.626 6.177 7.554 1.00 91.12 81 ALA A C 1
ATOM 623 O O . ALA A 1 81 ? -6.649 7.237 8.189 1.00 91.12 81 ALA A O 1
ATOM 624 N N . PRO A 1 82 ? -7.546 5.215 7.748 1.00 88.06 82 PRO A N 1
ATOM 625 C CA . PRO A 1 82 ? -8.575 5.340 8.771 1.00 88.06 82 PRO A CA 1
ATOM 626 C C . PRO A 1 82 ? -7.958 5.392 10.183 1.00 88.06 82 PRO A C 1
ATOM 628 O O . PRO A 1 82 ? -6.802 5.040 10.402 1.00 88.06 82 PRO A O 1
ATOM 631 N N . GLY A 1 83 ? -8.725 5.835 11.178 1.00 85.38 83 GLY A N 1
ATOM 632 C CA . GLY A 1 83 ? -8.263 5.865 12.570 1.00 85.38 83 GLY A CA 1
ATOM 633 C C . GLY A 1 83 ? -7.448 7.107 12.952 1.00 85.38 83 GLY A C 1
ATOM 634 O O . GLY A 1 83 ? -7.672 8.199 12.437 1.00 85.38 83 GLY A O 1
ATOM 635 N N . SER A 1 84 ? -6.569 6.964 13.953 1.00 85.94 84 SER A N 1
ATOM 636 C CA . SER A 1 84 ? -5.929 8.092 14.657 1.00 85.94 84 SER A CA 1
ATOM 637 C C . SER A 1 84 ? -4.479 8.379 14.258 1.00 85.94 84 SER A C 1
ATOM 639 O O . SER A 1 84 ? -3.912 9.367 14.723 1.00 85.94 84 SER A O 1
ATOM 641 N N . THR A 1 85 ? -3.864 7.539 13.420 1.00 90.38 85 THR A N 1
ATOM 642 C CA . THR A 1 85 ? -2.507 7.755 12.902 1.00 90.38 85 THR A CA 1
ATOM 643 C C . THR A 1 85 ? -2.483 7.609 11.389 1.00 90.38 85 THR A C 1
ATOM 645 O O . THR A 1 85 ? -3.164 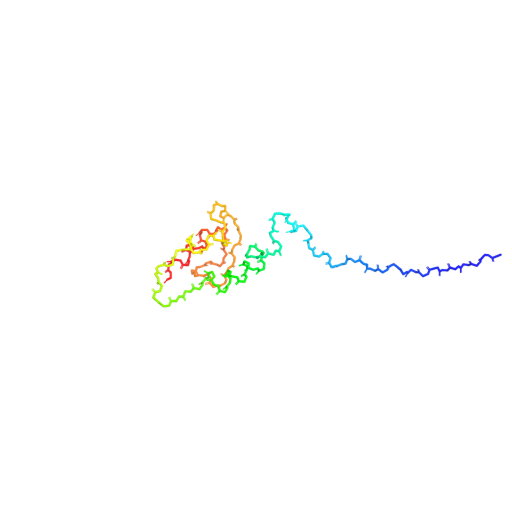6.763 10.822 1.00 90.38 85 THR A O 1
ATOM 648 N N . GLN A 1 86 ? -1.656 8.432 10.756 1.00 94.62 86 GLN A N 1
ATOM 649 C CA . GLN A 1 86 ? -1.371 8.391 9.323 1.00 94.62 86 GLN A CA 1
ATOM 650 C C . GLN A 1 86 ? 0.009 7.797 9.031 1.00 94.62 86 GLN A C 1
ATOM 652 O O . GLN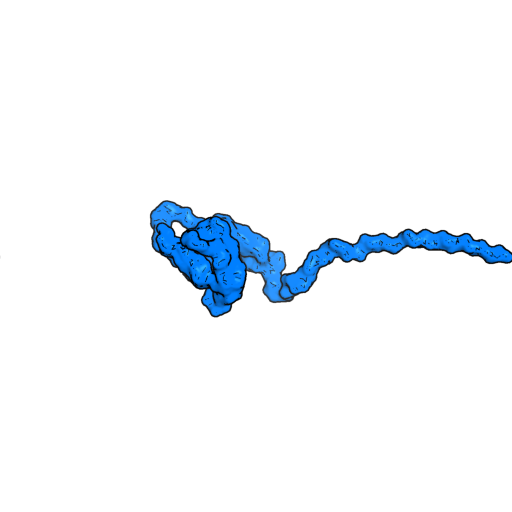 A 1 86 ? 0.359 7.610 7.874 1.00 94.62 86 GLN A O 1
ATOM 657 N N . LEU A 1 87 ? 0.810 7.530 10.068 1.00 95.88 87 LEU A N 1
ATOM 658 C CA . LEU A 1 87 ? 2.163 6.998 9.959 1.00 95.88 87 LEU A CA 1
ATOM 659 C C . LEU A 1 87 ? 2.250 5.645 10.662 1.00 95.88 87 LEU A C 1
ATOM 661 O O . LEU A 1 87 ? 1.867 5.513 11.829 1.00 95.88 87 LEU A O 1
ATOM 665 N N . PHE A 1 88 ? 2.798 4.664 9.954 1.00 95.31 88 PHE A N 1
ATOM 666 C CA . PHE A 1 88 ? 2.997 3.303 10.428 1.00 95.31 88 PHE A CA 1
ATOM 667 C C . PHE A 1 88 ? 4.423 2.854 10.125 1.00 95.31 88 PHE A C 1
ATOM 669 O O . PHE A 1 88 ? 5.007 3.220 9.106 1.00 95.31 88 PHE A O 1
ATOM 676 N N . ASP A 1 89 ? 4.967 2.017 10.999 1.00 96.25 89 ASP A N 1
ATOM 677 C CA . ASP A 1 89 ? 6.291 1.408 10.865 1.00 96.25 89 ASP A CA 1
ATOM 678 C C . ASP A 1 89 ? 6.235 -0.081 10.474 1.00 96.25 89 ASP A C 1
ATOM 680 O O . ASP A 1 89 ? 7.256 -0.771 10.407 1.00 96.25 89 ASP A O 1
ATOM 684 N N . ASN A 1 90 ? 5.022 -0.584 10.225 1.00 94.81 90 ASN A N 1
ATOM 685 C CA . ASN A 1 90 ? 4.727 -1.989 9.995 1.00 94.81 90 ASN A CA 1
ATOM 686 C C . ASN A 1 90 ? 3.619 -2.156 8.939 1.00 94.81 90 ASN A C 1
ATOM 688 O O . ASN A 1 90 ? 2.497 -1.682 9.147 1.00 94.81 90 ASN A O 1
ATOM 692 N N . SER A 1 91 ? 3.915 -2.852 7.837 1.00 94.50 91 SER A N 1
ATOM 693 C CA . SER A 1 91 ? 2.991 -3.048 6.706 1.00 94.50 91 SER A CA 1
ATOM 694 C C . SER A 1 91 ? 1.726 -3.813 7.099 1.00 94.50 91 SER A C 1
ATOM 696 O O . SER A 1 91 ? 0.633 -3.442 6.677 1.00 94.50 91 SER A O 1
ATOM 698 N N . ALA A 1 92 ? 1.840 -4.833 7.954 1.00 92.81 92 ALA A N 1
ATOM 699 C CA . ALA A 1 92 ? 0.694 -5.613 8.413 1.00 92.81 92 ALA A CA 1
ATOM 700 C C . ALA A 1 92 ? -0.249 -4.774 9.289 1.00 92.81 92 ALA A C 1
ATOM 702 O O . ALA A 1 92 ? -1.468 -4.859 9.141 1.00 92.81 92 ALA A O 1
ATOM 703 N N . ARG A 1 93 ? 0.296 -3.912 10.161 1.00 92.44 93 ARG A N 1
ATOM 704 C CA . ARG A 1 93 ? -0.517 -2.976 10.960 1.00 92.44 93 ARG A CA 1
ATOM 705 C C . ARG A 1 93 ? -1.174 -1.903 10.100 1.00 92.44 93 ARG A C 1
ATOM 707 O O . ARG A 1 93 ? -2.339 -1.594 10.330 1.00 92.44 93 ARG A O 1
ATOM 714 N N . TYR A 1 94 ? -0.442 -1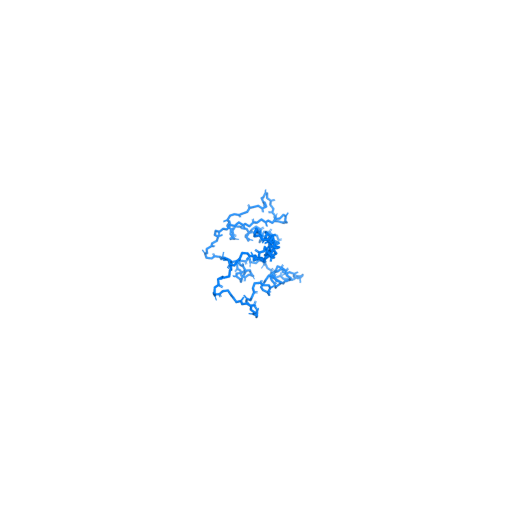.354 9.129 1.00 93.88 94 TYR A N 1
ATOM 715 C CA . TYR A 1 94 ? -1.007 -0.427 8.148 1.00 93.88 94 TYR A CA 1
ATOM 716 C C . TYR A 1 94 ? -2.167 -1.080 7.386 1.00 93.88 94 TYR A C 1
ATOM 718 O O . TYR A 1 94 ? -3.241 -0.499 7.289 1.00 93.88 94 TYR A O 1
ATOM 726 N N . GLY A 1 95 ? -1.991 -2.314 6.914 1.00 92.62 95 GLY A N 1
ATOM 727 C CA . GLY A 1 95 ? -3.017 -3.034 6.171 1.00 92.62 95 GLY A CA 1
ATOM 728 C C . GLY A 1 95 ? -4.267 -3.374 6.975 1.00 92.62 95 GLY A C 1
ATOM 729 O O . GLY A 1 95 ? -5.381 -3.131 6.516 1.00 92.62 95 GLY A O 1
ATOM 730 N N . ALA A 1 96 ? -4.088 -3.866 8.203 1.00 91.00 96 ALA A N 1
ATOM 731 C CA . ALA A 1 96 ? -5.190 -4.193 9.108 1.00 91.00 96 ALA A CA 1
ATOM 732 C C . ALA A 1 96 ? -6.092 -2.984 9.413 1.00 91.00 96 ALA A C 1
ATOM 734 O O . ALA A 1 96 ? -7.280 -3.153 9.679 1.00 91.00 96 ALA A O 1
ATOM 735 N N . ASN A 1 97 ? -5.548 -1.766 9.331 1.00 91.62 97 ASN A N 1
ATOM 736 C CA . ASN A 1 97 ? -6.300 -0.527 9.503 1.00 91.62 97 ASN A CA 1
ATOM 737 C C . ASN A 1 97 ? -7.452 -0.389 8.487 1.00 91.62 97 ASN A C 1
ATOM 739 O O . ASN A 1 97 ? -8.505 0.151 8.810 1.00 91.62 97 ASN A O 1
ATOM 743 N N . TRP A 1 98 ? -7.276 -0.923 7.276 1.00 90.81 98 TRP A N 1
ATOM 744 C CA . TRP A 1 98 ? -8.251 -0.847 6.184 1.00 90.81 98 TRP A CA 1
ATOM 745 C C . TRP A 1 98 ? -9.298 -1.964 6.201 1.00 90.81 98 TRP A C 1
ATOM 747 O O . TRP A 1 98 ? -10.336 -1.837 5.560 1.00 90.81 98 TRP A O 1
ATOM 757 N N . GLU A 1 99 ? -9.056 -3.059 6.927 1.00 91.44 99 GLU A N 1
ATOM 758 C CA . GLU A 1 99 ? -9.980 -4.205 6.986 1.00 91.44 99 GLU A CA 1
ATOM 759 C C . GLU A 1 99 ? -11.180 -3.982 7.920 1.00 91.44 99 GLU A C 1
ATOM 761 O O . GLU A 1 99 ? -12.112 -4.788 7.934 1.00 91.44 99 GLU A O 1
ATOM 766 N N . ALA A 1 100 ? -11.152 -2.913 8.720 1.00 77.19 100 ALA A N 1
ATOM 767 C CA . ALA A 1 100 ? -12.226 -2.540 9.639 1.00 77.19 100 ALA A CA 1
ATOM 768 C C . ALA A 1 100 ? -13.325 -1.665 8.995 1.00 77.19 100 ALA A C 1
ATOM 770 O O . ALA A 1 100 ? -14.255 -1.269 9.699 1.00 77.19 100 ALA A O 1
ATOM 771 N N . LEU A 1 101 ? -13.205 -1.357 7.696 1.00 74.75 101 LEU A N 1
ATOM 772 C CA . LEU A 1 101 ? -14.133 -0.537 6.904 1.00 74.75 101 LEU A CA 1
ATOM 773 C C . LEU A 1 101 ? -15.072 -1.397 6.045 1.00 74.75 101 LEU A C 1
ATOM 775 O O . LEU A 1 101 ? -16.291 -1.129 6.091 1.00 74.75 101 LEU A O 1
#

Secondary structure (DSSP, 8-state):
---------------S----GGG--TTS-SSSTTSHHHHHHHIIIIIT---TT-----HHHHSTTTS-SSS-EEEEE-TT-SSS-SEEEEHHHHHHHHTT-